Protein AF-A0A832VFM5-F1 (afdb_monomer_lite)

Radius of gyration: 19.17 Å; chains: 1; bounding box: 42×58×55 Å

Sequence (152 aa):
MRIGLMLTSLVLISSMFAGCLGDDEASSYNENGFITEGWIDHPENNGTKDHYGIPVLYTFTAADGEKVYVESAVVSINYSEPDESNEPRIESDTMIFTINCDDGSEYVSRMGSPLPSGSGECEYTVTNDERWFLEDDYEVHSVSWSLTYSIE

pLDDT: mean 72.86, std 20.15, range [34.16, 95.31]

Foldseek 3Di:
DDDDDDPDPDDPPPPDDDDDDDDPDWDKDKDKDKDFDDQQDAPVPVPDSFFGHFDQGDKDKDFFPKWKFWPDKWKKWWKAFPPPPRDIDIDIFWKWKWKAFPVRDTDIDTNDPRDDDDGGMIMIGITTPGDRDGPNTMDTGMMIIMTIMTMD

Structure (mmCIF, N/CA/C/O backbone):
data_AF-A0A832VFM5-F1
#
_entry.id   AF-A0A832VFM5-F1
#
loop_
_atom_site.group_PDB
_atom_site.id
_atom_site.type_symbol
_atom_site.label_atom_id
_atom_site.label_alt_id
_atom_site.label_comp_id
_atom_site.label_asym_id
_atom_site.label_entity_id
_atom_site.label_seq_id
_atom_site.pdbx_PDB_ins_code
_atom_site.Cartn_x
_atom_site.Cartn_y
_atom_site.Cartn_z
_atom_site.occupancy
_atom_site.B_iso_or_equiv
_atom_site.auth_seq_id
_atom_site.auth_comp_id
_atom_site.auth_asym_id
_atom_site.auth_atom_id
_atom_site.pdbx_PDB_model_num
ATOM 1 N N . MET A 1 1 ? 0.649 -46.185 -13.039 1.00 40.03 1 MET A N 1
ATOM 2 C CA . MET A 1 1 ? 0.813 -45.800 -11.624 1.00 40.03 1 MET A CA 1
ATOM 3 C C . MET A 1 1 ? 2.007 -44.858 -11.541 1.00 40.03 1 MET A C 1
ATOM 5 O O . MET A 1 1 ? 3.141 -45.308 -11.596 1.00 40.03 1 MET A O 1
ATOM 9 N N . ARG A 1 2 ? 1.755 -43.548 -11.578 1.00 36.88 2 ARG A N 1
ATOM 10 C CA . ARG A 1 2 ? 2.765 -42.498 -11.400 1.00 36.88 2 ARG A CA 1
ATOM 11 C C . ARG A 1 2 ? 2.215 -41.575 -10.322 1.00 36.88 2 ARG A C 1
ATOM 13 O O . ARG A 1 2 ? 1.168 -40.972 -10.519 1.00 36.88 2 ARG A O 1
ATOM 20 N N . ILE A 1 3 ? 2.862 -41.598 -9.165 1.00 42.12 3 ILE A N 1
ATOM 21 C CA . ILE A 1 3 ? 2.531 -40.791 -7.993 1.00 42.12 3 ILE A CA 1
ATOM 22 C C . ILE A 1 3 ? 3.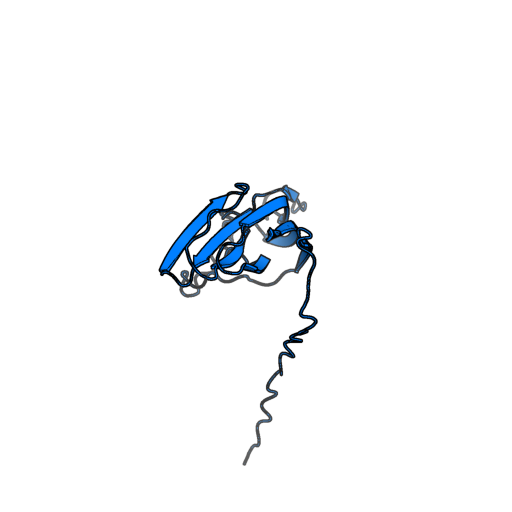217 -39.444 -8.218 1.00 42.12 3 ILE A C 1
ATOM 24 O O . ILE A 1 3 ? 4.442 -39.367 -8.179 1.00 42.12 3 ILE A O 1
ATOM 28 N N . GLY A 1 4 ? 2.435 -38.419 -8.550 1.00 36.91 4 GLY A N 1
ATOM 29 C CA . GLY A 1 4 ? 2.899 -37.036 -8.560 1.00 36.91 4 GLY A CA 1
ATOM 30 C C . GLY A 1 4 ? 2.784 -36.480 -7.148 1.00 36.91 4 GLY A C 1
ATOM 31 O O . GLY A 1 4 ? 1.675 -36.321 -6.646 1.00 36.91 4 GLY A O 1
ATOM 32 N N . LEU A 1 5 ? 3.924 -36.233 -6.503 1.00 38.81 5 LEU A N 1
ATOM 33 C CA . LEU A 1 5 ? 3.998 -35.433 -5.283 1.00 38.81 5 LEU A CA 1
ATOM 34 C C . LEU A 1 5 ? 3.593 -33.995 -5.645 1.00 38.81 5 LEU A C 1
ATOM 36 O O . LEU A 1 5 ? 4.336 -33.308 -6.341 1.00 38.81 5 LEU A O 1
ATOM 40 N N . MET A 1 6 ? 2.425 -33.547 -5.192 1.00 44.75 6 MET A N 1
ATOM 41 C CA . MET A 1 6 ? 2.118 -32.121 -5.115 1.00 44.75 6 MET A CA 1
ATOM 42 C C . MET A 1 6 ? 2.765 -31.586 -3.835 1.00 44.75 6 MET A C 1
ATOM 44 O O . MET A 1 6 ? 2.343 -31.944 -2.737 1.00 44.75 6 MET A O 1
ATOM 48 N N . LEU A 1 7 ? 3.811 -30.766 -3.972 1.00 39.34 7 LEU A N 1
ATOM 49 C CA . LEU A 1 7 ? 4.259 -29.900 -2.884 1.00 39.34 7 LEU A CA 1
ATOM 50 C C . LEU A 1 7 ? 3.215 -28.790 -2.726 1.00 39.34 7 LEU A C 1
ATOM 52 O O . LEU A 1 7 ? 3.185 -27.840 -3.501 1.00 39.34 7 LEU A O 1
ATOM 56 N N . THR A 1 8 ? 2.346 -28.917 -1.732 1.00 47.09 8 THR A N 1
ATOM 57 C CA . THR A 1 8 ? 1.559 -27.791 -1.228 1.00 47.09 8 THR A CA 1
ATOM 58 C C . THR A 1 8 ? 2.480 -26.923 -0.376 1.00 47.09 8 THR A C 1
ATOM 60 O O . THR A 1 8 ? 2.852 -27.326 0.728 1.00 47.09 8 THR A O 1
ATOM 63 N N . SER A 1 9 ? 2.879 -25.758 -0.892 1.00 39.41 9 SER A N 1
ATOM 64 C CA . SER A 1 9 ? 3.533 -24.718 -0.094 1.00 39.41 9 SER A CA 1
ATOM 65 C C . SER A 1 9 ? 2.564 -24.244 0.986 1.00 39.41 9 SER A C 1
ATOM 67 O O . SER A 1 9 ? 1.548 -23.617 0.700 1.00 39.41 9 SER A O 1
ATOM 69 N N . LEU A 1 10 ? 2.868 -24.599 2.231 1.00 35.03 10 LEU A N 1
ATOM 70 C CA . LEU A 1 10 ? 2.172 -24.131 3.419 1.00 35.03 10 LEU A CA 1
ATOM 71 C C . LEU A 1 10 ? 2.671 -22.707 3.711 1.00 35.03 10 LEU A C 1
ATOM 73 O O . LEU A 1 10 ? 3.785 -22.533 4.202 1.00 35.03 10 LEU A O 1
ATOM 77 N N . VAL A 1 11 ? 1.879 -21.688 3.376 1.00 40.78 11 VAL A N 1
ATOM 78 C CA . VAL A 1 11 ? 2.129 -20.318 3.843 1.00 40.78 11 VAL A CA 1
ATOM 79 C C . VAL A 1 11 ? 1.770 -20.286 5.328 1.00 40.78 11 VAL A C 1
ATOM 81 O O . VAL A 1 11 ? 0.602 -20.368 5.703 1.00 40.78 11 VAL A O 1
ATOM 84 N N . LEU A 1 12 ? 2.790 -20.252 6.184 1.00 34.16 12 LEU A N 1
ATOM 85 C CA . LEU A 1 12 ? 2.640 -20.037 7.621 1.00 34.16 12 LEU A CA 1
ATOM 86 C C . LEU A 1 12 ? 2.280 -18.566 7.849 1.00 34.16 12 LEU A C 1
ATOM 88 O O . LEU A 1 12 ? 3.159 -17.715 7.943 1.00 34.16 12 LEU A O 1
ATOM 92 N N . ILE A 1 13 ? 0.984 -18.273 7.937 1.00 44.25 13 ILE A N 1
ATOM 93 C CA . ILE A 1 13 ? 0.501 -16.998 8.469 1.00 44.25 13 ILE A CA 1
ATOM 94 C C . ILE A 1 13 ? 0.719 -17.059 9.983 1.00 44.25 13 ILE A C 1
ATOM 96 O O . ILE A 1 13 ? -0.002 -17.742 10.710 1.00 44.25 13 ILE A O 1
ATOM 100 N N . SER A 1 14 ? 1.781 -16.407 10.452 1.00 34.97 14 SER A N 1
ATOM 101 C CA . SER A 1 14 ? 2.047 -16.223 11.877 1.00 34.97 14 SER A CA 1
ATOM 102 C C . SER A 1 14 ? 1.110 -15.147 12.421 1.00 34.97 14 SER A C 1
ATOM 104 O O . SER A 1 14 ? 1.494 -13.989 12.545 1.00 34.97 14 SER A O 1
ATOM 106 N N . SER A 1 15 ? -0.122 -15.518 12.760 1.00 42.09 15 SER A N 1
ATOM 107 C CA . SER A 1 15 ? -1.013 -14.671 13.554 1.00 42.09 15 SER A CA 1
ATOM 108 C C . SER A 1 15 ? -0.514 -14.635 15.002 1.00 42.09 15 SER A C 1
ATOM 110 O O . SER A 1 15 ? -0.758 -15.565 15.777 1.00 42.09 15 SER A O 1
ATOM 112 N N . MET A 1 16 ? 0.214 -13.578 15.366 1.00 44.06 16 MET A N 1
ATOM 113 C CA . MET A 1 16 ? 0.498 -13.261 16.763 1.00 44.06 16 MET A CA 1
ATOM 114 C C . MET A 1 16 ? -0.723 -12.559 17.362 1.00 44.06 16 MET A C 1
ATOM 116 O O . MET A 1 16 ? -0.900 -11.359 17.208 1.00 44.06 16 MET A O 1
ATOM 120 N N . PHE A 1 17 ? -1.566 -13.320 18.060 1.00 47.06 17 PHE A N 1
ATOM 121 C CA . PHE A 1 17 ? -2.470 -12.756 19.059 1.00 47.06 17 PHE A CA 1
ATOM 122 C C . PHE A 1 17 ? -1.661 -12.476 20.327 1.00 47.06 17 PHE A C 1
ATOM 124 O O . PHE A 1 17 ? -1.178 -13.411 20.971 1.00 47.06 17 PHE A O 1
ATOM 131 N N . ALA A 1 18 ? -1.540 -11.207 20.708 1.00 43.53 18 ALA A N 1
ATOM 132 C CA . ALA A 1 18 ? -1.045 -10.819 22.020 1.00 43.53 18 ALA A CA 1
ATOM 133 C C . ALA A 1 18 ? -1.833 -9.621 22.569 1.00 43.53 18 ALA A C 1
ATOM 135 O O . ALA A 1 18 ? -1.700 -8.512 22.076 1.00 43.53 18 ALA A O 1
ATOM 136 N N . GLY A 1 19 ? -2.582 -9.878 23.647 1.00 35.34 19 GLY A N 1
ATOM 137 C CA . GLY A 1 19 ? -2.742 -8.931 24.755 1.00 35.34 19 GLY A CA 1
ATOM 138 C C . GLY A 1 19 ? -3.985 -8.042 24.762 1.00 35.34 19 GLY A C 1
ATOM 139 O O . GLY A 1 19 ? -4.011 -6.993 24.140 1.00 35.34 19 GLY A O 1
ATOM 140 N N . CYS A 1 20 ? -4.970 -8.404 25.590 1.00 46.56 20 CYS A N 1
ATOM 141 C CA . CYS A 1 20 ? -5.912 -7.443 26.167 1.00 46.56 20 CYS A CA 1
ATOM 142 C C . CYS A 1 20 ? -5.244 -6.591 27.265 1.00 46.56 20 CYS A C 1
ATOM 144 O O . CYS A 1 20 ? -4.437 -7.120 28.032 1.00 46.56 20 CYS A O 1
ATOM 146 N N . LEU A 1 21 ? -5.799 -5.379 27.432 1.00 46.25 21 LEU A N 1
ATOM 147 C CA . LEU A 1 21 ? -5.808 -4.462 28.590 1.00 46.25 21 LEU A CA 1
ATOM 148 C C . LEU A 1 21 ? -4.866 -3.248 28.521 1.00 46.25 21 LEU A C 1
ATOM 150 O O . LEU A 1 21 ? -3.754 -3.294 29.029 1.00 46.25 21 LEU A O 1
ATOM 154 N N . GLY A 1 22 ? -5.444 -2.135 28.057 1.00 43.31 22 GLY A N 1
ATOM 155 C CA . GLY A 1 22 ? -5.415 -0.855 28.767 1.00 43.31 22 GLY A CA 1
ATOM 156 C C . GLY A 1 22 ? -4.133 -0.044 28.677 1.00 43.31 22 GLY A C 1
ATOM 157 O O . GLY A 1 22 ? -3.387 -0.002 29.645 1.00 43.31 22 GLY A O 1
ATOM 158 N N . ASP A 1 23 ? -3.985 0.673 27.572 1.00 41.19 23 ASP A N 1
ATOM 159 C CA . ASP A 1 23 ? -3.547 2.067 27.550 1.00 41.19 23 ASP A CA 1
ATOM 160 C C . ASP A 1 23 ? -4.096 2.665 26.244 1.00 41.19 23 ASP A C 1
ATOM 162 O O . ASP A 1 23 ? -3.890 2.086 25.179 1.00 41.19 23 ASP A O 1
ATOM 166 N N . ASP A 1 24 ? -4.822 3.786 26.321 1.00 51.69 24 ASP A N 1
ATOM 167 C CA . ASP A 1 24 ? -5.198 4.610 25.156 1.00 51.69 24 ASP A CA 1
ATOM 168 C C . ASP A 1 24 ? -3.936 5.330 24.626 1.00 51.69 24 ASP A C 1
ATOM 170 O O . ASP A 1 24 ? -3.874 6.557 24.541 1.00 51.69 24 ASP A O 1
ATOM 174 N N . GLU A 1 25 ? -2.862 4.581 24.376 1.00 57.41 25 GLU A N 1
ATOM 175 C CA . GLU A 1 25 ? -1.679 5.086 23.694 1.00 57.41 25 GLU A CA 1
ATOM 176 C C . GLU A 1 25 ? -1.901 4.844 22.202 1.00 57.41 25 GLU A C 1
ATOM 178 O O . GLU A 1 25 ? -2.062 3.700 21.767 1.00 57.41 25 GLU A O 1
ATOM 183 N N . ALA A 1 26 ? -1.915 5.931 21.427 1.00 63.62 26 ALA A N 1
ATOM 184 C CA . ALA A 1 26 ? -1.893 5.878 19.972 1.00 63.62 26 ALA A CA 1
ATOM 185 C C . ALA A 1 26 ? -0.831 4.863 19.530 1.00 63.62 26 ALA A C 1
ATOM 187 O O . ALA A 1 26 ? 0.366 5.042 19.785 1.00 63.62 26 ALA A O 1
ATOM 188 N N . SER A 1 27 ? -1.264 3.772 18.906 1.00 82.69 27 SER A N 1
ATOM 189 C CA . SER A 1 27 ? -0.333 2.739 18.472 1.00 82.69 27 SER A CA 1
ATOM 190 C C . SER A 1 27 ? 0.306 3.215 17.176 1.00 82.69 27 SER A C 1
ATOM 192 O O . SER A 1 27 ? -0.372 3.346 16.162 1.00 82.69 27 SER A O 1
ATOM 194 N N . SER A 1 28 ? 1.597 3.548 17.229 1.00 90.06 28 SER A N 1
ATOM 195 C CA . SER A 1 28 ? 2.384 3.943 16.058 1.00 90.06 28 SER A CA 1
ATOM 196 C C . SER A 1 28 ? 3.028 2.712 15.425 1.00 90.06 28 SER A C 1
ATOM 198 O O . SER A 1 28 ? 3.669 1.904 16.103 1.00 90.06 28 SER A O 1
ATOM 200 N N . TYR A 1 29 ? 2.867 2.588 14.113 1.00 92.31 29 TYR A N 1
ATOM 201 C CA . TYR A 1 29 ? 3.331 1.477 13.297 1.00 92.31 29 TYR A CA 1
ATOM 202 C C . TYR A 1 29 ? 4.309 1.985 12.239 1.00 92.31 29 TYR A C 1
ATOM 204 O O . TYR A 1 29 ? 4.140 3.068 11.673 1.00 92.31 29 TYR A O 1
ATOM 212 N N . ASN A 1 30 ? 5.343 1.191 11.958 1.00 93.88 30 ASN A N 1
ATOM 213 C CA . ASN A 1 30 ? 6.327 1.479 10.922 1.00 93.88 30 ASN A CA 1
ATOM 214 C C . ASN A 1 30 ? 6.524 0.240 10.059 1.00 93.88 30 ASN A C 1
ATOM 216 O O . ASN A 1 30 ? 7.108 -0.748 10.500 1.00 93.88 30 ASN A O 1
ATOM 220 N N . GLU A 1 31 ? 6.054 0.342 8.827 1.00 94.06 31 GLU A N 1
ATOM 221 C CA . GLU A 1 31 ? 6.047 -0.736 7.860 1.00 94.06 31 GLU A CA 1
ATOM 222 C C . GLU A 1 31 ? 6.917 -0.359 6.672 1.00 94.06 31 GLU A C 1
ATOM 224 O O . GLU A 1 31 ? 6.969 0.795 6.241 1.00 94.06 31 GLU A O 1
ATOM 229 N N . ASN A 1 32 ? 7.636 -1.336 6.140 1.00 93.25 32 ASN A N 1
ATOM 230 C CA . ASN A 1 32 ? 8.456 -1.147 4.958 1.00 93.25 32 ASN A CA 1
ATOM 231 C C . ASN A 1 32 ? 8.544 -2.435 4.152 1.00 93.25 32 ASN A C 1
ATOM 233 O O . ASN A 1 32 ? 8.347 -3.538 4.663 1.00 93.25 32 ASN A O 1
ATOM 237 N N . GLY A 1 33 ? 8.871 -2.283 2.876 1.00 87.44 33 GLY A N 1
ATOM 238 C CA . GLY A 1 33 ? 9.011 -3.417 1.987 1.00 87.44 33 GLY A CA 1
ATOM 239 C C . GLY A 1 33 ? 9.843 -3.106 0.760 1.00 87.44 33 GLY A C 1
ATOM 240 O O . GLY A 1 33 ? 10.147 -1.957 0.426 1.00 87.44 33 GLY A O 1
ATOM 241 N N . PHE A 1 34 ? 10.235 -4.187 0.099 1.00 86.12 34 PHE A N 1
ATOM 242 C CA . PHE A 1 34 ? 11.015 -4.157 -1.121 1.00 86.12 34 PHE A CA 1
ATOM 243 C C . PHE A 1 34 ? 10.527 -5.262 -2.048 1.00 86.12 34 PHE A C 1
ATOM 245 O O . PHE A 1 34 ? 10.472 -6.427 -1.654 1.00 86.12 34 PHE A O 1
ATOM 252 N N . ILE A 1 35 ? 10.169 -4.890 -3.270 1.00 80.88 35 ILE A N 1
ATOM 253 C CA . ILE A 1 35 ? 9.705 -5.799 -4.314 1.00 80.88 35 ILE A CA 1
ATOM 254 C C . ILE A 1 35 ? 10.770 -5.783 -5.408 1.00 80.88 35 ILE A C 1
ATOM 256 O O . ILE A 1 35 ? 11.027 -4.736 -5.998 1.00 80.88 35 ILE A O 1
ATOM 260 N N . THR A 1 36 ? 11.420 -6.924 -5.640 1.00 72.56 36 THR A N 1
ATOM 261 C CA . THR A 1 36 ? 12.399 -7.125 -6.723 1.00 72.56 36 THR A CA 1
ATOM 262 C C . THR A 1 36 ? 11.763 -7.802 -7.924 1.00 72.56 36 THR A C 1
ATOM 264 O O . THR A 1 36 ? 10.896 -8.650 -7.730 1.00 72.56 36 THR A O 1
ATOM 267 N N . GLU A 1 37 ? 12.273 -7.477 -9.113 1.00 57.81 37 GLU A N 1
ATOM 268 C CA . GLU A 1 37 ? 12.029 -8.094 -10.427 1.00 57.81 37 GLU A CA 1
ATOM 269 C C . GLU A 1 37 ? 11.168 -9.370 -10.423 1.00 57.81 37 GLU A C 1
ATOM 271 O O . GLU A 1 37 ? 11.577 -10.460 -10.015 1.00 57.81 37 GLU A O 1
ATOM 276 N N . GLY A 1 38 ? 9.953 -9.203 -10.935 1.00 48.47 38 GLY A N 1
ATOM 277 C CA . GLY A 1 38 ? 8.948 -10.230 -11.147 1.00 48.47 38 GLY A CA 1
ATOM 278 C C . GLY A 1 38 ? 7.696 -9.542 -11.674 1.00 48.47 38 GLY A C 1
ATOM 279 O O . GLY A 1 38 ? 7.193 -8.624 -11.038 1.00 48.47 38 GLY A O 1
ATOM 280 N N . TRP A 1 39 ? 7.244 -9.939 -12.862 1.00 48.06 39 TRP A N 1
ATOM 281 C CA . TRP A 1 39 ? 6.055 -9.415 -13.536 1.00 48.06 39 TRP A CA 1
ATOM 282 C C . TRP A 1 39 ? 4.872 -9.282 -12.567 1.00 48.06 39 TRP A C 1
ATOM 284 O O . TRP A 1 39 ? 4.405 -10.288 -12.031 1.00 48.06 39 TRP A O 1
ATOM 294 N N . ILE A 1 40 ? 4.390 -8.059 -12.347 1.00 50.09 40 ILE A N 1
ATOM 295 C CA . ILE A 1 40 ? 3.169 -7.811 -11.573 1.00 50.09 40 ILE A CA 1
ATOM 296 C C . ILE A 1 40 ? 2.040 -7.654 -12.589 1.00 50.09 40 ILE A C 1
ATOM 298 O O . ILE A 1 40 ? 1.804 -6.571 -13.118 1.00 50.09 40 ILE A O 1
ATOM 302 N N . ASP A 1 41 ? 1.421 -8.783 -12.931 1.00 41.41 41 ASP A N 1
ATOM 303 C CA . ASP A 1 41 ? 0.324 -8.868 -13.898 1.00 41.41 41 ASP A CA 1
ATOM 304 C C . ASP A 1 41 ? -0.939 -8.214 -13.305 1.00 41.41 41 ASP A C 1
ATOM 306 O O . ASP A 1 41 ? -1.370 -8.572 -12.203 1.00 41.41 41 ASP A O 1
ATOM 310 N N . HIS A 1 42 ? -1.522 -7.235 -14.002 1.00 42.16 42 HIS A N 1
ATOM 311 C CA . HIS A 1 42 ? -2.767 -6.598 -13.568 1.00 42.16 42 HIS A CA 1
ATOM 312 C C . HIS A 1 42 ? -3.939 -7.567 -13.826 1.00 42.16 42 HIS A C 1
ATOM 314 O O . HIS A 1 42 ? -4.142 -7.996 -14.967 1.00 42.16 42 HIS A O 1
ATOM 320 N N . PRO A 1 43 ? -4.773 -7.897 -12.824 1.00 42.94 43 PRO A N 1
ATOM 321 C CA . PRO A 1 43 ? -5.832 -8.900 -12.977 1.00 42.94 43 PRO A CA 1
ATOM 322 C C . PRO A 1 43 ? -6.882 -8.531 -14.040 1.00 42.94 43 PRO A C 1
ATOM 324 O O . PRO A 1 43 ? -7.487 -9.415 -14.647 1.00 42.94 43 PRO A O 1
ATOM 327 N N . GLU A 1 44 ? -7.079 -7.239 -14.313 1.00 45.12 44 GLU A N 1
ATOM 328 C CA . GLU A 1 44 ? -8.043 -6.758 -15.316 1.00 45.12 44 GLU A CA 1
ATOM 329 C C . GLU A 1 44 ? -7.527 -6.799 -16.765 1.00 45.12 44 GLU A C 1
ATOM 331 O O . GLU A 1 44 ? -8.314 -6.661 -17.701 1.00 45.12 44 GLU A O 1
ATOM 336 N N . ASN A 1 45 ? -6.232 -7.059 -16.978 1.00 49.97 45 ASN A N 1
ATOM 337 C CA . ASN A 1 45 ? -5.638 -7.052 -18.316 1.00 49.97 45 ASN A CA 1
ATOM 338 C C . ASN A 1 45 ? -5.769 -8.385 -19.060 1.00 49.97 45 ASN A C 1
ATOM 340 O O . ASN A 1 45 ? -5.279 -8.509 -20.175 1.00 49.97 45 ASN A O 1
ATOM 344 N N . ASN A 1 46 ? -6.432 -9.402 -18.497 1.00 45.72 46 ASN A N 1
ATOM 345 C CA . ASN A 1 46 ? -6.693 -10.671 -19.195 1.00 45.72 46 ASN A CA 1
ATOM 346 C C . ASN A 1 46 ? -5.424 -11.296 -19.845 1.00 45.72 46 ASN A C 1
ATOM 348 O O . ASN A 1 46 ? -5.509 -11.948 -20.889 1.00 45.72 46 ASN A O 1
ATOM 352 N N . GLY A 1 47 ? -4.245 -11.069 -19.249 1.00 43.78 47 GLY A N 1
ATOM 353 C CA . GLY A 1 47 ? -2.950 -11.545 -19.740 1.00 43.78 47 GLY A CA 1
ATOM 354 C C . GLY A 1 47 ? -2.301 -10.734 -20.874 1.00 43.78 47 GLY A C 1
ATOM 355 O O . GLY A 1 47 ? -1.345 -11.234 -21.473 1.00 43.78 47 GLY A O 1
ATOM 356 N N . THR A 1 48 ? -2.778 -9.527 -21.211 1.00 44.28 48 THR A N 1
ATOM 357 C CA . THR A 1 48 ? -1.985 -8.573 -22.011 1.00 44.28 48 THR A CA 1
ATOM 358 C C . THR A 1 48 ? -0.953 -7.900 -21.114 1.00 44.28 48 THR A C 1
ATOM 360 O O . THR A 1 48 ? -1.304 -7.291 -20.106 1.00 44.28 48 THR A O 1
ATOM 363 N N . LYS A 1 49 ? 0.318 -8.042 -21.492 1.00 43.94 49 LYS A N 1
ATOM 364 C CA . LYS A 1 49 ? 1.496 -7.649 -20.711 1.00 43.94 49 LYS A CA 1
ATOM 365 C C . LYS A 1 49 ? 1.754 -6.132 -20.661 1.00 43.94 49 LYS A C 1
ATOM 367 O O . LYS A 1 49 ? 2.611 -5.687 -19.908 1.00 43.94 49 LYS A O 1
ATOM 372 N N . ASP A 1 50 ? 0.939 -5.359 -21.375 1.00 41.41 50 ASP A N 1
ATOM 373 C CA . ASP A 1 50 ? 1.189 -3.950 -21.679 1.00 41.41 50 ASP A CA 1
ATOM 374 C C . ASP A 1 50 ? 1.006 -2.979 -20.492 1.00 41.41 50 ASP A C 1
ATOM 376 O O . ASP A 1 50 ? 1.334 -1.801 -20.636 1.00 41.41 50 ASP A O 1
ATOM 380 N N . HIS A 1 51 ? 0.483 -3.415 -19.332 1.00 47.38 51 HIS A N 1
ATOM 381 C CA . HIS A 1 51 ? 0.342 -2.537 -18.159 1.00 47.38 51 HIS A CA 1
ATOM 382 C C . HIS A 1 51 ? 0.812 -3.199 -16.860 1.00 47.38 51 HIS A C 1
ATOM 384 O O . HIS A 1 51 ? 0.374 -4.299 -16.507 1.00 47.38 51 HIS A O 1
ATOM 390 N N . TYR A 1 52 ? 1.654 -2.480 -16.117 1.00 53.44 52 TYR A N 1
ATOM 391 C CA . TYR A 1 52 ? 2.115 -2.886 -14.793 1.00 53.44 52 TYR A CA 1
ATOM 392 C C . TYR A 1 52 ? 0.987 -2.727 -13.780 1.00 53.44 52 TYR A C 1
ATOM 394 O O . TYR A 1 52 ? 0.444 -1.639 -13.587 1.00 53.44 52 TYR A O 1
ATOM 402 N N . GLY A 1 53 ? 0.637 -3.838 -13.131 1.00 50.28 53 GLY A N 1
ATOM 403 C CA . GLY A 1 53 ? -0.308 -3.842 -12.031 1.00 50.28 53 GLY A CA 1
ATOM 404 C C . GLY A 1 53 ? 0.208 -3.018 -10.865 1.00 50.28 53 GLY A C 1
ATOM 405 O O . GLY A 1 53 ? 1.367 -3.159 -10.483 1.00 50.28 53 GLY A O 1
ATOM 406 N N . ILE A 1 54 ? -0.653 -2.195 -10.275 1.00 58.19 54 ILE A N 1
ATOM 407 C CA . ILE A 1 54 ? -0.358 -1.509 -9.023 1.00 58.19 54 ILE A CA 1
ATOM 408 C C . ILE A 1 54 ? -0.108 -2.579 -7.941 1.00 58.19 54 ILE A C 1
ATOM 410 O O . ILE A 1 54 ? -1.057 -3.272 -7.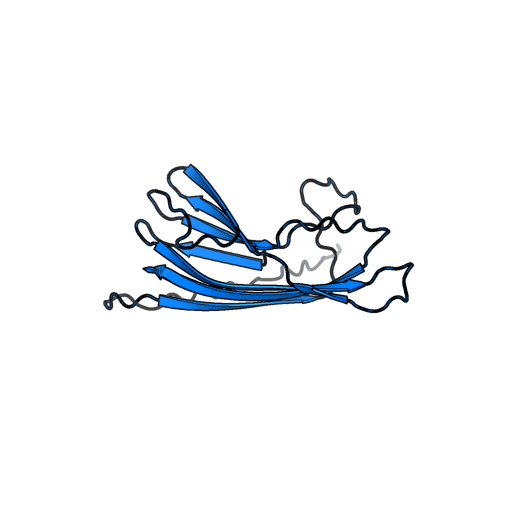558 1.00 58.19 54 ILE A O 1
ATOM 414 N N . PRO A 1 55 ? 1.125 -2.771 -7.427 1.00 69.06 55 PRO A N 1
ATOM 415 C CA . PRO A 1 55 ? 1.329 -3.753 -6.378 1.00 69.06 55 PRO A CA 1
ATOM 416 C C . PRO A 1 55 ? 0.616 -3.304 -5.108 1.00 69.06 55 PRO A C 1
ATOM 418 O O . PRO A 1 55 ? 0.741 -2.152 -4.680 1.00 69.06 55 PRO A O 1
ATOM 421 N N . VAL A 1 56 ? -0.072 -4.244 -4.461 1.00 81.44 56 VAL A N 1
ATOM 422 C CA . VAL A 1 56 ? -0.412 -4.086 -3.048 1.00 81.44 56 VAL A CA 1
ATOM 423 C C . VAL A 1 56 ? 0.902 -4.067 -2.278 1.00 81.44 56 VAL A C 1
ATOM 425 O O . VAL A 1 56 ? 1.658 -5.039 -2.288 1.00 81.44 56 VAL A O 1
ATOM 428 N N . LEU A 1 57 ? 1.190 -2.931 -1.653 1.00 86.88 57 LEU A N 1
ATOM 429 C CA . LEU A 1 57 ? 2.384 -2.732 -0.845 1.00 86.88 57 LEU A CA 1
ATOM 430 C C . LEU A 1 57 ? 2.161 -3.308 0.553 1.00 86.88 57 LEU A C 1
ATOM 432 O O . LEU A 1 57 ? 3.022 -4.010 1.076 1.00 86.88 57 LEU A O 1
ATOM 436 N N . TYR A 1 58 ? 0.994 -3.028 1.138 1.00 91.00 58 TYR A N 1
ATOM 437 C CA . TYR A 1 58 ? 0.659 -3.394 2.509 1.00 91.00 58 TYR A CA 1
ATOM 438 C C . TYR A 1 58 ? -0.857 -3.391 2.731 1.00 91.00 58 TYR A C 1
ATOM 440 O O . TYR A 1 58 ? -1.565 -2.610 2.097 1.00 91.00 58 TYR A O 1
ATOM 448 N N . THR A 1 59 ? -1.343 -4.217 3.658 1.00 92.69 59 THR A N 1
ATOM 449 C CA . THR A 1 59 ? -2.747 -4.227 4.092 1.00 92.69 59 THR A CA 1
ATOM 450 C C . THR A 1 59 ? -2.808 -4.301 5.612 1.00 92.69 59 THR A C 1
ATOM 452 O O . THR A 1 59 ? -2.067 -5.073 6.219 1.00 92.69 59 THR A O 1
ATOM 455 N N . PHE A 1 60 ? -3.696 -3.521 6.223 1.00 93.94 60 PHE A N 1
ATOM 456 C CA . PHE A 1 60 ? -3.973 -3.561 7.661 1.00 93.94 60 PHE A CA 1
ATOM 457 C C . PHE A 1 60 ? -5.436 -3.210 7.943 1.00 93.94 60 PHE A C 1
ATOM 459 O O . PHE A 1 60 ? -6.137 -2.704 7.070 1.00 93.94 60 PHE A O 1
ATOM 466 N N . THR A 1 61 ? -5.896 -3.468 9.163 1.00 93.94 61 THR A N 1
ATOM 467 C CA . THR A 1 61 ? -7.274 -3.209 9.603 1.00 93.94 61 THR A CA 1
ATOM 468 C C . THR A 1 61 ? -7.287 -2.214 10.757 1.00 93.94 61 THR A C 1
ATOM 470 O O . THR A 1 61 ? -6.404 -2.271 11.614 1.00 93.94 61 THR A O 1
ATOM 473 N N . ALA A 1 62 ? -8.296 -1.346 10.799 1.00 92.81 62 ALA A N 1
ATOM 474 C CA . ALA A 1 62 ? -8.632 -0.544 11.976 1.00 92.81 62 ALA A CA 1
ATOM 475 C C . ALA A 1 62 ? -10.045 -0.908 12.446 1.00 92.81 62 ALA A C 1
ATOM 477 O O . ALA A 1 62 ? -10.940 -1.126 11.623 1.00 92.81 62 ALA A O 1
ATOM 478 N N . ALA A 1 63 ? -10.233 -1.007 13.759 1.00 92.38 63 ALA A N 1
ATOM 479 C CA . ALA A 1 63 ? -11.504 -1.365 14.369 1.00 92.38 63 ALA A CA 1
ATOM 480 C C . ALA A 1 63 ? -12.538 -0.230 14.254 1.00 92.38 63 ALA A C 1
ATOM 482 O O . ALA A 1 63 ? -12.215 0.922 13.963 1.00 92.38 63 ALA A O 1
ATOM 483 N N . ASP A 1 64 ? -13.806 -0.555 14.517 1.00 91.56 64 ASP A N 1
ATOM 484 C CA . ASP A 1 64 ? -14.893 0.430 14.510 1.00 91.56 64 ASP A CA 1
ATOM 485 C C . ASP A 1 64 ? -14.609 1.605 15.459 1.00 91.56 64 ASP A C 1
ATOM 487 O O . ASP A 1 64 ? -14.385 1.424 16.658 1.00 91.56 64 ASP A O 1
ATOM 491 N N . GLY A 1 65 ? -14.668 2.820 14.914 1.00 86.12 65 GLY A N 1
ATOM 492 C CA . GLY A 1 65 ? -14.439 4.067 15.639 1.00 86.12 65 GLY A CA 1
ATOM 493 C C . GLY A 1 65 ? -12.979 4.519 15.710 1.00 86.12 65 GLY A C 1
ATOM 494 O O . GLY A 1 65 ? -12.757 5.686 16.049 1.00 86.12 65 GLY A O 1
ATOM 495 N N . GLU A 1 66 ? -12.021 3.663 15.348 1.00 91.50 66 GLU A N 1
ATOM 496 C CA . GLU A 1 66 ? -10.607 4.031 15.268 1.00 91.50 66 GLU A CA 1
ATOM 497 C C . GLU A 1 66 ? -10.334 4.933 14.055 1.00 91.50 66 GLU A C 1
ATOM 499 O O . GLU A 1 66 ? -10.977 4.862 13.001 1.00 91.50 66 GLU A O 1
ATOM 504 N N . LYS A 1 67 ? -9.354 5.820 14.206 1.00 90.75 67 LYS A N 1
ATOM 505 C CA . LYS A 1 67 ? -8.889 6.738 13.174 1.00 90.75 67 LYS A CA 1
ATOM 506 C C . LYS A 1 67 ? -7.451 6.440 12.832 1.00 90.75 67 LYS A C 1
ATOM 508 O O . LYS A 1 67 ? -6.585 6.388 13.696 1.00 90.75 67 LYS A O 1
ATOM 513 N N . VAL A 1 68 ? -7.196 6.349 11.534 1.00 93.00 68 VAL A N 1
ATOM 514 C CA . VAL A 1 68 ? -5.853 6.138 11.011 1.00 93.00 68 VAL A CA 1
ATOM 515 C C . VAL A 1 68 ? -5.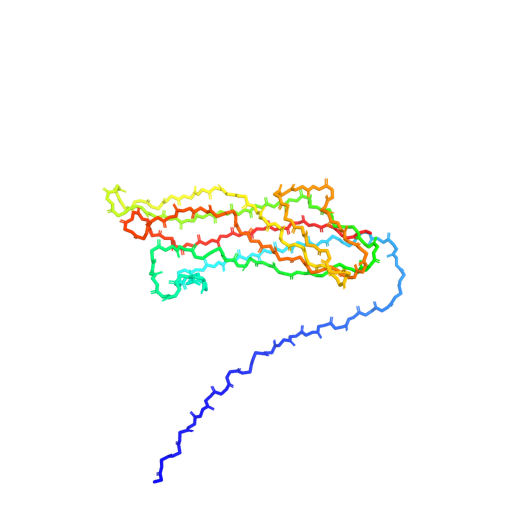246 7.471 10.593 1.00 93.00 68 VAL A C 1
ATOM 517 O O . VAL A 1 68 ? -5.785 8.167 9.726 1.00 93.00 68 VAL A O 1
ATOM 520 N N . TYR A 1 69 ? -4.095 7.809 11.166 1.00 93.62 69 TYR A N 1
ATOM 521 C CA . TYR A 1 69 ? -3.315 8.986 10.797 1.00 93.62 69 TYR A CA 1
ATOM 522 C C . TYR A 1 69 ? -2.045 8.561 10.078 1.00 93.62 69 TYR A C 1
ATOM 524 O O . TYR A 1 69 ? -1.220 7.832 10.618 1.00 93.62 69 TYR A O 1
ATOM 532 N N . VAL A 1 70 ? -1.863 9.045 8.851 1.00 93.00 70 VAL A N 1
ATOM 533 C CA . VAL A 1 70 ? -0.624 8.822 8.098 1.00 93.00 70 VAL A CA 1
ATOM 534 C C . VAL A 1 70 ? 0.383 9.898 8.495 1.00 93.00 70 VAL A C 1
ATOM 536 O O . VAL A 1 70 ? 0.127 11.088 8.299 1.00 93.00 70 VAL A O 1
ATOM 539 N N . GLU A 1 71 ? 1.517 9.480 9.053 1.00 92.75 71 GLU A N 1
ATOM 540 C CA . GLU A 1 71 ? 2.607 10.362 9.484 1.00 92.75 71 GLU A CA 1
ATOM 541 C C . GLU A 1 71 ? 3.662 10.526 8.383 1.00 92.75 71 GLU A C 1
ATOM 543 O O . GLU A 1 71 ? 4.170 11.622 8.145 1.00 92.75 71 GLU A O 1
ATOM 548 N N . SER A 1 72 ? 3.986 9.432 7.690 1.00 91.19 72 SER A N 1
ATOM 549 C CA . SER A 1 72 ? 4.931 9.410 6.574 1.00 91.19 72 SER A CA 1
ATOM 550 C C . SER A 1 72 ? 4.577 8.284 5.613 1.00 91.19 72 SER A C 1
ATOM 552 O O . SER A 1 72 ? 4.317 7.165 6.039 1.00 91.19 72 SER A O 1
ATOM 554 N N . ALA A 1 73 ? 4.603 8.555 4.315 1.00 90.75 73 ALA A N 1
ATOM 555 C CA . ALA A 1 73 ? 4.409 7.555 3.274 1.00 90.75 73 ALA A CA 1
ATOM 556 C C . ALA A 1 73 ? 5.343 7.887 2.113 1.00 90.75 73 ALA A C 1
ATOM 558 O O . ALA A 1 73 ? 5.273 8.975 1.541 1.00 90.75 73 ALA A O 1
ATOM 559 N N . VAL A 1 74 ? 6.252 6.968 1.805 1.00 89.88 74 VAL A N 1
ATOM 560 C CA . VAL A 1 74 ? 7.254 7.135 0.751 1.00 89.88 74 VAL A CA 1
ATOM 561 C C . VAL A 1 74 ? 7.318 5.856 -0.054 1.00 89.88 74 VAL A C 1
ATOM 563 O O . VAL A 1 74 ? 7.468 4.771 0.503 1.00 89.88 74 VAL A O 1
ATOM 566 N N . VAL A 1 75 ? 7.247 5.993 -1.369 1.00 88.50 75 VAL A N 1
ATOM 567 C CA . VAL A 1 75 ? 7.501 4.916 -2.319 1.00 88.50 75 VAL A CA 1
ATOM 568 C C . VAL A 1 75 ? 8.533 5.400 -3.328 1.00 88.50 75 VAL A C 1
ATOM 570 O O . VAL A 1 75 ? 8.533 6.568 -3.725 1.00 88.50 75 VAL A O 1
ATOM 573 N N . SER A 1 76 ? 9.464 4.525 -3.686 1.00 88.31 76 SER A N 1
ATOM 574 C CA . SER A 1 76 ? 10.496 4.786 -4.680 1.00 88.31 76 SER A CA 1
ATOM 575 C C . SER A 1 76 ? 10.554 3.650 -5.685 1.00 88.31 76 SER A C 1
ATOM 577 O O . SER A 1 76 ? 10.555 2.474 -5.321 1.00 88.31 76 SER A O 1
ATOM 579 N N . ILE A 1 77 ? 10.616 4.019 -6.957 1.00 85.00 77 ILE A N 1
ATOM 580 C CA . ILE A 1 77 ? 10.603 3.099 -8.087 1.00 85.00 77 ILE A CA 1
ATOM 581 C C . ILE A 1 77 ? 11.957 3.201 -8.776 1.00 85.00 77 ILE A C 1
ATOM 583 O O . ILE A 1 77 ? 12.403 4.298 -9.111 1.00 85.00 77 ILE A O 1
ATOM 587 N N . ASN A 1 78 ? 12.607 2.057 -8.959 1.00 84.62 78 ASN A N 1
ATOM 588 C CA . ASN A 1 78 ? 13.818 1.917 -9.753 1.00 84.62 78 ASN A CA 1
ATOM 589 C C . ASN A 1 78 ? 13.448 1.305 -11.102 1.00 84.62 78 ASN A C 1
ATOM 591 O O . ASN A 1 78 ? 12.952 0.176 -11.134 1.00 84.62 78 ASN A O 1
ATOM 595 N N . TYR A 1 79 ? 13.692 2.031 -12.186 1.00 82.06 79 TYR A N 1
ATOM 596 C CA . TYR A 1 79 ? 13.339 1.616 -13.539 1.00 82.06 79 TYR A CA 1
ATOM 597 C C . TYR A 1 79 ? 14.391 2.079 -14.556 1.00 82.06 79 TYR A C 1
ATOM 599 O O . TYR A 1 79 ? 15.152 3.000 -14.274 1.00 82.06 79 TYR A O 1
ATOM 607 N N . SER A 1 80 ? 14.447 1.474 -15.736 1.00 79.44 80 SER A N 1
ATOM 608 C CA . SER A 1 80 ? 15.276 1.935 -16.858 1.00 79.44 80 SER A CA 1
ATOM 609 C C . SER A 1 80 ? 14.455 2.054 -18.140 1.00 79.44 80 SER A C 1
ATOM 611 O O . SER A 1 80 ? 13.384 1.466 -18.244 1.00 79.44 80 SER A O 1
ATOM 613 N N . GLU A 1 81 ? 14.930 2.857 -19.092 1.00 77.69 81 GLU A N 1
ATOM 614 C CA . GLU A 1 81 ? 14.340 3.000 -20.430 1.00 77.69 81 GLU A CA 1
ATOM 615 C C . GLU A 1 81 ? 15.232 2.268 -21.451 1.00 77.69 81 GLU A C 1
ATOM 617 O O . GLU A 1 81 ? 16.452 2.473 -21.428 1.00 77.69 81 GLU A O 1
ATOM 622 N N . PRO A 1 82 ? 14.670 1.453 -22.365 1.00 68.06 82 PRO A N 1
ATOM 623 C CA . PRO A 1 82 ? 15.449 0.617 -23.276 1.00 68.06 82 PRO A CA 1
ATOM 624 C C . PRO A 1 82 ? 16.241 1.420 -24.324 1.00 68.06 82 PRO A C 1
ATOM 626 O O . PRO A 1 82 ? 17.312 0.980 -24.757 1.00 68.06 82 PRO A O 1
ATOM 629 N N . ASP A 1 83 ? 15.754 2.610 -24.699 1.00 66.00 83 ASP A N 1
ATOM 630 C CA . ASP A 1 83 ? 16.298 3.417 -25.801 1.00 66.00 83 ASP A CA 1
ATOM 631 C C . ASP A 1 83 ? 17.170 4.617 -25.353 1.00 66.00 83 ASP A C 1
ATOM 633 O O . ASP A 1 83 ? 17.964 5.132 -26.149 1.00 66.00 83 ASP A O 1
ATOM 637 N N . GLU A 1 84 ? 17.116 5.030 -24.078 1.00 57.38 84 GLU A N 1
ATOM 638 C CA . GLU A 1 84 ? 17.976 6.078 -23.500 1.00 57.38 84 GLU A CA 1
ATOM 639 C C . GLU A 1 84 ? 18.976 5.481 -22.496 1.00 57.38 84 GLU A C 1
ATOM 641 O O . GLU A 1 84 ? 18.636 5.205 -21.353 1.00 57.38 84 GLU A O 1
ATOM 646 N N . SER A 1 85 ? 20.227 5.278 -22.933 1.00 63.09 85 SER A N 1
ATOM 647 C CA . SER A 1 85 ? 21.404 4.860 -22.134 1.00 63.09 85 SER A CA 1
ATOM 648 C C . SER A 1 85 ? 21.297 3.586 -21.266 1.00 63.09 85 SER A C 1
ATOM 650 O O . SER A 1 85 ? 22.338 3.145 -20.775 1.00 63.09 85 SER A O 1
ATOM 652 N N . ASN A 1 86 ? 20.123 2.951 -21.132 1.00 66.62 86 ASN A N 1
ATOM 653 C CA . ASN A 1 86 ? 19.829 1.884 -20.163 1.00 66.62 86 ASN A CA 1
ATOM 654 C C . ASN A 1 86 ? 20.320 2.224 -18.742 1.00 66.62 86 ASN A C 1
ATOM 656 O O . ASN A 1 86 ? 20.770 1.353 -17.993 1.00 66.62 86 ASN A O 1
ATOM 660 N N . GLU A 1 87 ? 20.311 3.508 -18.375 1.00 76.31 87 GLU A N 1
ATOM 661 C CA . GLU A 1 87 ? 20.730 3.928 -17.041 1.00 76.31 87 GLU A CA 1
ATOM 662 C C . GLU A 1 87 ? 19.546 3.832 -16.066 1.00 76.31 87 GLU A C 1
ATOM 664 O O . GLU A 1 87 ? 18.484 4.394 -16.342 1.00 76.31 87 GLU A O 1
ATOM 669 N N . PRO A 1 88 ? 19.707 3.150 -14.916 1.00 77.88 88 PRO A N 1
ATOM 670 C CA . PRO A 1 88 ? 18.642 3.040 -13.930 1.00 77.88 88 PRO A CA 1
ATOM 671 C C . PRO A 1 88 ? 18.321 4.411 -13.326 1.00 77.88 88 PRO A C 1
ATOM 673 O O . PRO A 1 88 ? 19.204 5.134 -12.853 1.00 77.88 88 PRO A O 1
ATOM 676 N N . ARG A 1 89 ? 17.034 4.746 -13.313 1.00 83.31 89 ARG A N 1
ATOM 677 C CA . ARG A 1 89 ? 16.440 5.933 -12.705 1.00 83.31 89 ARG A CA 1
ATOM 678 C C . ARG A 1 89 ? 15.727 5.536 -11.422 1.00 83.31 89 ARG A C 1
ATOM 680 O O . ARG A 1 89 ? 15.034 4.526 -11.372 1.00 83.31 89 ARG A O 1
ATOM 687 N N . ILE A 1 90 ? 15.888 6.358 -10.388 1.00 84.12 90 ILE A N 1
ATOM 688 C CA . ILE A 1 90 ? 15.164 6.216 -9.123 1.00 84.12 90 ILE A CA 1
ATOM 689 C C . ILE A 1 90 ? 14.281 7.440 -8.949 1.00 84.12 90 ILE A C 1
ATOM 691 O O . ILE A 1 90 ? 14.785 8.563 -8.875 1.00 84.12 90 ILE A O 1
ATOM 695 N N . GLU A 1 91 ? 12.976 7.218 -8.842 1.00 84.31 91 GLU A N 1
ATOM 696 C CA . GLU A 1 91 ? 12.000 8.282 -8.639 1.00 84.31 91 GLU A CA 1
ATOM 697 C C . GLU A 1 91 ? 11.089 7.999 -7.455 1.00 84.31 91 GLU A C 1
ATOM 699 O O . GLU A 1 91 ? 10.743 6.852 -7.176 1.00 84.31 91 GLU A O 1
ATOM 704 N N . SER A 1 92 ? 10.694 9.065 -6.763 1.00 84.94 92 SER A N 1
ATOM 705 C CA . SER A 1 92 ? 9.673 9.000 -5.723 1.00 84.94 92 SER A CA 1
ATOM 706 C C . SER A 1 92 ? 8.279 9.065 -6.335 1.00 84.94 92 SER A C 1
ATOM 708 O O . SER A 1 92 ? 8.053 9.782 -7.313 1.00 84.94 92 SER A O 1
ATOM 710 N N . ASP A 1 93 ? 7.337 8.368 -5.711 1.00 83.44 93 ASP A N 1
ATOM 711 C CA . ASP A 1 93 ? 5.932 8.381 -6.106 1.00 83.44 93 ASP A CA 1
ATOM 712 C C . ASP A 1 93 ? 4.999 8.485 -4.878 1.00 83.44 93 ASP A C 1
ATOM 714 O O . ASP A 1 93 ? 5.454 8.662 -3.744 1.00 83.44 93 ASP A O 1
ATOM 718 N N . THR A 1 94 ? 3.689 8.431 -5.103 1.00 84.50 94 THR A N 1
ATOM 719 C CA . THR A 1 94 ? 2.626 8.589 -4.104 1.00 84.50 94 THR A CA 1
ATOM 720 C C . THR A 1 94 ? 2.048 7.229 -3.701 1.00 84.50 94 THR A C 1
ATOM 722 O O . THR A 1 94 ? 2.007 6.301 -4.509 1.00 84.50 94 THR A O 1
ATOM 725 N N . MET A 1 95 ? 1.577 7.107 -2.455 1.00 88.44 95 MET A N 1
ATOM 726 C CA . MET A 1 95 ? 0.768 5.967 -2.004 1.00 88.44 95 MET A CA 1
ATOM 727 C C . MET A 1 95 ? -0.732 6.270 -2.090 1.00 88.44 95 MET A C 1
ATOM 729 O O . MET A 1 95 ? -1.178 7.373 -1.755 1.00 88.44 95 MET A O 1
ATOM 733 N N . ILE A 1 96 ? -1.508 5.264 -2.482 1.00 88.81 96 ILE A N 1
ATOM 734 C CA . ILE A 1 96 ? -2.967 5.290 -2.550 1.00 88.81 96 ILE A CA 1
ATOM 735 C C . ILE A 1 96 ? -3.521 4.304 -1.526 1.00 88.81 96 ILE A C 1
ATOM 737 O O . ILE A 1 96 ? -3.074 3.161 -1.438 1.00 88.81 96 ILE A O 1
ATOM 741 N N . PHE A 1 97 ? -4.498 4.761 -0.750 1.00 91.44 97 PHE A N 1
ATOM 742 C CA . PHE A 1 97 ? -5.187 3.964 0.257 1.00 91.44 97 PHE A CA 1
ATOM 743 C C . PHE A 1 97 ? -6.597 3.675 -0.242 1.00 91.44 97 PHE A C 1
ATOM 745 O O . PHE A 1 97 ? -7.389 4.608 -0.390 1.00 91.44 97 PHE A O 1
ATOM 752 N N . THR A 1 98 ? -6.899 2.403 -0.480 1.00 91.19 98 THR A N 1
ATOM 753 C CA . THR A 1 98 ? -8.257 1.911 -0.732 1.00 91.19 98 THR A CA 1
ATOM 754 C C . THR A 1 98 ? -8.801 1.351 0.571 1.00 91.19 98 THR A C 1
ATOM 756 O O . THR A 1 98 ? -8.155 0.510 1.192 1.00 91.19 98 THR A O 1
ATOM 759 N N . ILE A 1 99 ? -9.953 1.848 1.006 1.00 92.88 99 ILE A N 1
ATOM 760 C CA . ILE A 1 99 ? -10.508 1.594 2.336 1.00 92.88 99 ILE A CA 1
ATOM 761 C C . ILE A 1 99 ? -11.878 0.967 2.147 1.00 92.88 99 ILE A C 1
ATOM 763 O O . ILE A 1 99 ? -12.755 1.612 1.574 1.00 92.88 99 ILE A O 1
ATOM 767 N N . ASN A 1 100 ? -12.048 -0.257 2.633 1.00 94.12 100 ASN A N 1
ATOM 768 C CA . ASN A 1 100 ? -13.306 -0.993 2.567 1.00 94.12 100 ASN A CA 1
ATOM 769 C C . ASN A 1 100 ? -13.769 -1.297 3.988 1.00 94.12 100 ASN A C 1
ATOM 771 O O . ASN A 1 100 ? -13.039 -1.936 4.743 1.00 94.12 100 ASN A O 1
ATOM 775 N N . CYS A 1 101 ? -14.960 -0.834 4.349 1.00 93.38 101 CYS A N 1
ATOM 776 C CA . CYS A 1 101 ? -15.515 -1.009 5.687 1.00 93.38 101 CYS A CA 1
ATOM 777 C C . CYS A 1 101 ? -16.679 -2.004 5.694 1.00 93.38 101 CYS A C 1
ATOM 779 O O . CYS A 1 101 ? -17.402 -2.151 4.706 1.00 93.38 101 CYS A O 1
ATOM 781 N N . ASP A 1 102 ? -16.901 -2.652 6.836 1.00 93.31 102 ASP A N 1
ATOM 782 C CA . ASP A 1 102 ? -17.958 -3.653 7.025 1.00 93.31 102 ASP A CA 1
ATOM 783 C C . ASP A 1 102 ? -19.386 -3.094 6.876 1.00 93.31 102 ASP A C 1
ATOM 785 O O . ASP A 1 102 ? -20.324 -3.844 6.589 1.00 93.31 102 ASP A O 1
ATOM 789 N N . ASP A 1 103 ? -19.583 -1.778 7.021 1.00 88.69 103 ASP A N 1
ATOM 790 C CA . ASP A 1 103 ? -20.854 -1.118 6.687 1.00 88.69 103 ASP A CA 1
ATOM 791 C C . ASP A 1 103 ? -21.112 -0.977 5.177 1.00 88.69 103 ASP A C 1
ATOM 793 O O . ASP A 1 103 ? -22.169 -0.481 4.772 1.00 88.69 103 ASP A O 1
ATOM 797 N N . GLY A 1 104 ? -20.175 -1.438 4.344 1.00 88.94 104 GLY A N 1
ATOM 798 C CA . GLY A 1 104 ? -20.212 -1.343 2.890 1.00 88.94 104 GLY A CA 1
ATOM 799 C C . GLY A 1 104 ? -19.717 -0.003 2.344 1.00 88.94 104 GLY A C 1
ATOM 800 O O . GLY A 1 104 ? -19.889 0.253 1.152 1.00 88.94 104 GLY A O 1
ATOM 801 N N . SER A 1 105 ? -19.146 0.865 3.184 1.00 90.62 105 SER A N 1
ATOM 802 C CA . SER A 1 105 ? -18.510 2.101 2.732 1.00 90.62 105 SER A CA 1
ATOM 803 C C . SER A 1 105 ? -17.167 1.812 2.070 1.00 90.62 105 SER A C 1
ATOM 805 O O . SER A 1 105 ? -16.357 1.040 2.583 1.00 90.62 105 SER A O 1
ATOM 807 N N . GLU A 1 106 ? -16.914 2.495 0.955 1.00 92.94 106 GLU A N 1
ATOM 808 C CA . GLU A 1 106 ? -15.667 2.393 0.199 1.00 92.94 106 GLU A CA 1
ATOM 809 C C . GLU A 1 106 ? -15.078 3.792 -0.022 1.00 92.94 106 GLU A C 1
ATOM 811 O O . GLU A 1 106 ? -15.781 4.726 -0.427 1.00 92.94 106 GLU A O 1
ATOM 816 N N . TYR A 1 107 ? -13.776 3.944 0.227 1.00 90.19 107 TYR A N 1
ATOM 817 C CA . TYR A 1 107 ? -13.051 5.200 0.041 1.00 90.19 107 TYR A CA 1
ATOM 818 C C . TYR A 1 107 ? -11.725 4.981 -0.682 1.00 90.19 107 TYR A C 1
ATOM 820 O O . TYR A 1 107 ? -11.082 3.943 -0.548 1.00 90.19 107 TYR A O 1
ATOM 828 N N . VAL A 1 108 ? -11.271 6.015 -1.391 1.00 89.12 108 VAL A N 1
ATOM 829 C CA . VAL A 1 108 ? -9.925 6.084 -1.968 1.00 89.12 108 VAL A CA 1
ATOM 830 C C . VAL A 1 108 ? -9.285 7.403 -1.546 1.00 89.12 108 VAL A C 1
ATOM 832 O O . VAL A 1 108 ? -9.878 8.468 -1.730 1.00 89.12 108 VAL A O 1
ATOM 835 N N . SER A 1 109 ? -8.083 7.350 -0.971 1.00 87.12 109 SER A N 1
ATOM 836 C CA . SER A 1 109 ? -7.362 8.529 -0.476 1.00 87.12 109 SER A CA 1
ATOM 837 C C . SER A 1 109 ? -5.922 8.573 -0.978 1.00 87.12 109 SER A C 1
ATOM 839 O O . SER A 1 109 ? -5.182 7.594 -0.886 1.00 87.12 109 SER A O 1
ATOM 841 N N . ARG A 1 110 ? -5.505 9.748 -1.465 1.00 84.31 110 ARG A N 1
ATOM 842 C CA . ARG A 1 110 ? -4.110 10.053 -1.814 1.00 84.31 110 ARG A CA 1
ATOM 843 C C . ARG A 1 110 ? -3.453 10.758 -0.634 1.00 84.31 110 ARG A C 1
ATOM 845 O O . ARG A 1 110 ? -3.579 11.974 -0.515 1.00 84.31 110 ARG A O 1
ATOM 852 N N . MET A 1 111 ? -2.798 9.999 0.245 1.00 73.75 111 MET A N 1
ATOM 853 C CA . MET A 1 111 ? -2.032 10.519 1.396 1.00 73.75 111 MET A CA 1
ATOM 854 C C . MET A 1 111 ? -2.775 11.560 2.271 1.00 73.75 111 MET A C 1
ATOM 856 O O . MET A 1 111 ? -2.147 12.421 2.887 1.00 73.75 111 MET A O 1
ATOM 860 N N . GLY A 1 112 ? -4.111 11.511 2.331 1.00 73.56 112 GLY A N 1
ATOM 861 C CA . GLY A 1 112 ? -4.897 12.351 3.237 1.00 73.56 112 GLY A CA 1
ATOM 862 C C . GLY A 1 112 ? -4.794 11.842 4.674 1.00 73.56 112 GLY A C 1
ATOM 863 O O . GLY A 1 112 ? -4.886 10.641 4.896 1.00 73.56 112 GLY A O 1
ATOM 864 N N . SER A 1 113 ? -4.607 12.740 5.642 1.00 83.25 113 SER A N 1
ATOM 865 C CA . SER A 1 113 ? -4.560 12.404 7.070 1.00 83.25 113 SER A CA 1
ATOM 866 C C . SER A 1 113 ? -5.497 13.331 7.866 1.00 83.25 113 SER A C 1
ATOM 868 O O . SER A 1 113 ? -5.442 14.549 7.651 1.00 83.25 113 SER A O 1
ATOM 870 N N . PRO A 1 114 ? -6.356 12.807 8.765 1.00 88.62 114 PRO A N 1
ATOM 871 C CA . PRO A 1 114 ? -6.656 11.383 8.941 1.00 88.62 114 PRO A CA 1
ATOM 872 C C . PRO A 1 114 ? -7.268 10.769 7.675 1.00 88.62 114 PRO A C 1
ATOM 874 O O . PRO A 1 114 ? -7.859 11.475 6.850 1.00 88.62 11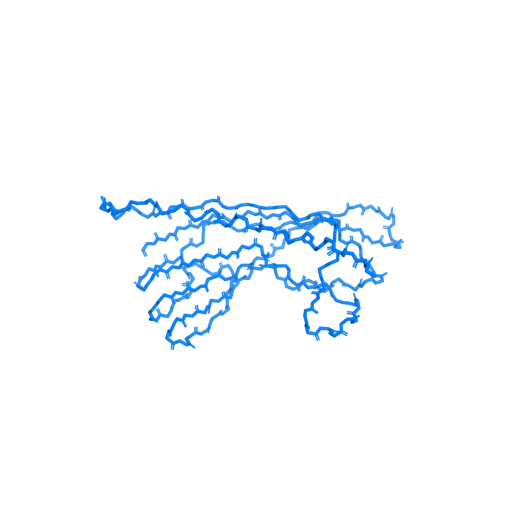4 PRO A O 1
ATOM 877 N N . LEU A 1 115 ? -7.120 9.455 7.522 1.00 91.12 115 LEU A N 1
ATOM 878 C CA . LEU A 1 115 ? -7.789 8.728 6.451 1.00 91.12 115 LEU A CA 1
ATOM 879 C C . LEU A 1 115 ? -9.307 8.694 6.702 1.00 91.12 115 LEU A C 1
ATOM 881 O O . LEU A 1 115 ? -9.739 8.692 7.858 1.00 91.12 115 LEU A O 1
ATOM 885 N N . PRO A 1 116 ? -10.132 8.675 5.638 1.00 87.56 116 PRO A N 1
ATOM 886 C CA . PRO A 1 116 ? -11.561 8.423 5.771 1.00 87.56 116 PRO A CA 1
ATOM 887 C C . PRO A 1 116 ? -11.834 7.115 6.524 1.00 87.56 116 PRO A C 1
ATOM 889 O O . PRO A 1 116 ? -11.075 6.154 6.405 1.00 87.56 116 PRO A O 1
ATOM 892 N N . SER A 1 117 ? -12.935 7.076 7.267 1.00 83.25 117 SER A N 1
ATOM 893 C CA . SER A 1 117 ? -13.423 5.873 7.936 1.00 83.25 117 SER A CA 1
ATOM 894 C C . SER A 1 117 ? -14.941 5.769 7.808 1.00 83.25 117 SER A C 1
ATOM 896 O O . SER A 1 117 ? -15.638 6.783 7.673 1.00 83.25 117 SER A O 1
ATOM 898 N N . GLY A 1 118 ? -15.429 4.529 7.803 1.00 81.62 118 GLY A N 1
ATOM 899 C CA . GLY A 1 118 ? -16.847 4.191 7.887 1.00 81.62 118 GLY A CA 1
ATOM 900 C C . GLY A 1 118 ? -17.280 3.921 9.328 1.00 81.62 118 GLY A C 1
ATOM 901 O O . GLY A 1 118 ? -16.546 4.174 10.282 1.00 81.62 118 GLY A O 1
ATOM 902 N N . SER A 1 119 ? -18.497 3.411 9.475 1.00 82.94 119 SER A N 1
ATOM 903 C CA . SER A 1 119 ? -18.950 2.735 10.690 1.00 82.94 119 SER A CA 1
ATOM 904 C C . SER A 1 119 ? -18.640 1.241 10.581 1.00 82.94 119 SER A C 1
ATOM 906 O O . SER A 1 119 ? -18.946 0.616 9.575 1.00 82.94 119 SER A O 1
ATOM 908 N N . GLY A 1 120 ? -18.033 0.642 11.596 1.00 86.44 120 GLY A N 1
ATOM 909 C CA . GLY A 1 120 ? -17.538 -0.734 11.524 1.00 86.44 120 GLY A CA 1
ATOM 910 C C . GLY A 1 120 ? -16.036 -0.828 11.255 1.00 86.44 120 GLY A C 1
ATOM 911 O O . GLY A 1 120 ? -15.352 0.174 11.060 1.00 86.44 120 GLY A O 1
ATOM 912 N N . GLU A 1 121 ? -15.526 -2.057 11.291 1.00 93.50 121 GLU A N 1
ATOM 913 C CA . GLU A 1 121 ? -14.127 -2.357 10.979 1.00 93.50 121 GLU A CA 1
ATOM 914 C C . GLU A 1 121 ? -13.829 -2.012 9.513 1.00 93.50 121 GLU A C 1
ATOM 916 O O . GLU A 1 121 ? -14.663 -2.244 8.634 1.00 93.50 121 GLU A O 1
ATOM 921 N N . CYS A 1 122 ? -12.652 -1.437 9.256 1.00 94.69 122 CYS A N 1
ATOM 922 C CA . CYS A 1 122 ? -12.208 -1.052 7.920 1.00 94.69 122 CYS A CA 1
ATOM 923 C C . CYS A 1 122 ? -10.865 -1.707 7.576 1.00 94.69 122 CYS A C 1
ATOM 925 O O . CYS A 1 122 ? -9.899 -1.612 8.336 1.00 94.69 122 CYS A O 1
ATOM 927 N N . GLU A 1 123 ? -10.783 -2.317 6.396 1.00 95.31 123 GLU A N 1
ATOM 928 C CA . GLU A 1 123 ? -9.544 -2.803 5.792 1.00 95.31 123 GLU A CA 1
ATOM 929 C C . GLU A 1 123 ? -8.937 -1.718 4.894 1.00 95.31 123 GLU A C 1
ATOM 931 O O . GLU A 1 123 ? -9.598 -1.162 4.015 1.00 95.31 123 GLU A O 1
ATOM 936 N N . TYR A 1 124 ? -7.655 -1.434 5.104 1.00 93.06 124 TYR A N 1
ATOM 937 C CA . TYR A 1 124 ? -6.864 -0.455 4.372 1.00 93.06 124 TYR A CA 1
ATOM 938 C C . TYR A 1 124 ? -5.881 -1.193 3.471 1.00 93.06 124 TYR A C 1
ATOM 940 O O . TYR A 1 124 ? -4.917 -1.788 3.948 1.00 93.06 124 TYR A O 1
ATOM 948 N N . THR A 1 125 ? -6.096 -1.124 2.162 1.00 91.75 125 THR A N 1
ATOM 949 C CA . THR A 1 125 ? -5.171 -1.640 1.151 1.00 91.75 125 THR A CA 1
ATOM 950 C C . THR A 1 125 ? -4.320 -0.496 0.614 1.00 91.75 125 THR A C 1
ATOM 952 O O . THR A 1 125 ? -4.830 0.450 0.011 1.00 91.75 125 THR A O 1
ATOM 955 N N . VAL A 1 126 ? -3.011 -0.578 0.845 1.00 90.25 126 VAL A N 1
ATOM 956 C CA . VAL A 1 126 ? -2.029 0.429 0.441 1.00 90.25 126 VAL A CA 1
ATOM 957 C C . VAL A 1 126 ? -1.367 -0.000 -0.852 1.00 90.25 126 VAL A C 1
ATOM 959 O O . VAL A 1 126 ? -0.838 -1.104 -0.983 1.00 90.25 126 VAL A O 1
ATOM 962 N N . THR A 1 127 ? -1.368 0.914 -1.802 1.00 85.75 127 THR A N 1
ATOM 963 C CA . THR A 1 127 ? -0.865 0.718 -3.153 1.00 85.75 127 THR A CA 1
ATO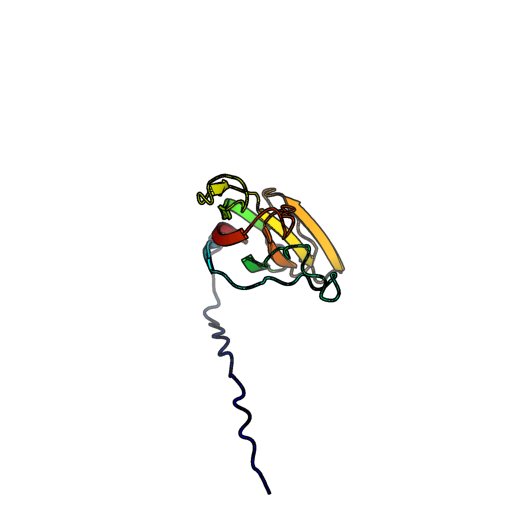M 964 C C . THR A 1 127 ? 0.009 1.898 -3.571 1.00 85.75 127 THR A C 1
ATOM 966 O O . THR A 1 127 ? 0.025 2.935 -2.908 1.00 85.75 127 THR A O 1
ATOM 969 N N . ASN A 1 128 ? 0.769 1.753 -4.652 1.00 80.94 128 ASN A N 1
ATOM 970 C CA . ASN A 1 128 ? 1.434 2.881 -5.305 1.00 80.94 128 ASN A CA 1
ATOM 971 C C . ASN A 1 128 ? 0.468 3.574 -6.291 1.00 80.94 128 ASN A C 1
ATOM 973 O O . ASN A 1 128 ? -0.402 2.919 -6.849 1.00 80.94 128 ASN A O 1
ATOM 977 N N . ASP A 1 129 ? 0.583 4.890 -6.487 1.00 73.56 129 ASP A N 1
ATOM 978 C CA . ASP A 1 129 ? -0.154 5.602 -7.537 1.00 73.56 129 ASP A CA 1
ATOM 979 C C . ASP A 1 129 ? 0.137 4.977 -8.900 1.00 73.56 129 ASP A C 1
ATOM 981 O O . ASP A 1 129 ? 1.270 4.591 -9.189 1.00 73.56 129 ASP A O 1
ATOM 985 N N . GLU A 1 130 ? -0.907 4.841 -9.710 1.00 63.62 130 GLU A N 1
ATOM 986 C CA . GLU A 1 130 ? -0.825 4.168 -10.998 1.00 63.62 130 GLU A CA 1
ATOM 987 C C . GLU A 1 130 ? 0.067 4.974 -11.941 1.00 63.62 130 GLU A C 1
ATOM 989 O O . GLU A 1 130 ? -0.362 5.941 -12.580 1.00 63.62 130 GLU A O 1
ATOM 994 N N . ARG A 1 131 ? 1.337 4.579 -12.029 1.00 61.59 131 ARG A N 1
ATOM 995 C CA . ARG A 1 131 ? 2.229 5.094 -13.053 1.00 61.59 131 ARG A CA 1
ATOM 996 C C . ARG A 1 131 ? 2.193 4.169 -14.256 1.00 61.59 131 ARG A C 1
ATOM 998 O O . ARG A 1 131 ? 2.546 2.995 -14.189 1.00 61.59 131 ARG A O 1
ATOM 1005 N N . TRP A 1 132 ? 1.771 4.746 -15.370 1.00 58.47 132 TRP A N 1
ATOM 1006 C CA . TRP A 1 132 ? 1.688 4.075 -16.654 1.00 58.47 132 TRP A CA 1
ATOM 1007 C C . TRP A 1 132 ? 3.094 3.940 -17.236 1.00 58.47 132 TRP A C 1
ATOM 1009 O O . TRP A 1 132 ? 3.596 4.853 -17.888 1.00 58.47 132 TRP A O 1
ATOM 1019 N N . PHE A 1 133 ? 3.735 2.810 -16.963 1.00 61.44 133 PHE A N 1
ATOM 1020 C CA . PHE A 1 133 ? 4.921 2.369 -17.685 1.00 61.44 133 PHE A CA 1
ATOM 1021 C C . PHE A 1 133 ? 4.443 1.526 -18.872 1.00 61.44 133 PHE A C 1
ATOM 1023 O O . PHE A 1 133 ? 3.828 0.481 -18.676 1.00 61.44 133 PHE A O 1
ATOM 1030 N N . LEU A 1 134 ? 4.655 1.990 -20.102 1.00 58.84 134 LEU A N 1
ATOM 1031 C CA . LEU A 1 134 ? 4.413 1.155 -21.281 1.00 58.84 134 LEU A CA 1
ATOM 1032 C C . LEU A 1 134 ? 5.527 0.096 -21.341 1.00 58.84 134 LEU A C 1
ATOM 1034 O O . LEU A 1 134 ? 6.695 0.455 -21.209 1.00 58.84 134 LEU A O 1
ATOM 1038 N N . GLU A 1 135 ? 5.176 -1.187 -21.501 1.00 56.50 135 GLU A N 1
ATOM 1039 C CA . GLU A 1 135 ? 6.123 -2.328 -21.460 1.00 56.50 135 GLU A CA 1
ATOM 1040 C C . GLU A 1 135 ? 7.288 -2.175 -22.458 1.00 56.50 135 GLU A C 1
ATOM 1042 O O . GLU A 1 135 ? 8.405 -2.607 -22.181 1.00 56.50 135 GLU A O 1
ATOM 1047 N N . ASP A 1 136 ? 7.049 -1.516 -23.595 1.00 60.03 136 ASP A N 1
ATOM 1048 C CA . ASP A 1 136 ? 8.068 -1.273 -24.624 1.00 60.03 136 ASP A CA 1
ATOM 1049 C C . ASP A 1 136 ? 8.997 -0.083 -24.309 1.00 60.03 136 ASP A C 1
ATOM 1051 O O . ASP A 1 136 ? 10.042 0.057 -24.945 1.00 60.03 136 ASP A O 1
ATOM 1055 N N . ASP A 1 137 ? 8.648 0.750 -23.324 1.00 65.75 137 ASP A N 1
ATOM 1056 C CA . ASP A 1 137 ? 9.352 2.000 -23.018 1.00 65.75 137 ASP A CA 1
ATOM 1057 C C . ASP A 1 137 ? 10.091 1.959 -21.668 1.00 65.75 137 ASP A C 1
ATOM 1059 O O . ASP A 1 137 ? 10.947 2.809 -21.425 1.00 65.75 137 ASP A O 1
ATOM 1063 N N . TYR A 1 138 ? 9.797 0.998 -20.778 1.00 72.44 138 TYR A N 1
ATOM 1064 C CA . TYR A 1 138 ? 10.354 0.979 -19.419 1.00 72.44 138 TYR A CA 1
ATOM 1065 C C . TYR A 1 138 ? 10.514 -0.434 -18.831 1.00 72.44 138 TYR A C 1
ATOM 1067 O O . TYR A 1 138 ? 9.613 -1.258 -18.919 1.00 72.44 138 TYR A O 1
ATOM 1075 N N . GLU A 1 139 ? 11.617 -0.690 -18.124 1.00 75.12 139 GLU A N 1
ATOM 1076 C CA . GLU A 1 139 ? 11.842 -1.892 -17.310 1.00 75.12 139 GLU A CA 1
ATOM 1077 C C . GLU A 1 139 ? 11.883 -1.518 -15.821 1.00 75.12 139 GLU A C 1
ATOM 1079 O O . GLU A 1 139 ? 12.782 -0.807 -15.376 1.00 75.12 139 GLU A O 1
ATOM 1084 N N . VAL A 1 140 ? 10.915 -1.990 -15.026 1.00 77.94 140 VAL A N 1
ATOM 1085 C CA . VAL A 1 140 ? 10.900 -1.777 -13.567 1.00 77.94 140 VAL A CA 1
ATOM 1086 C C . VAL A 1 140 ? 11.746 -2.843 -12.870 1.00 77.94 140 VAL A C 1
ATOM 1088 O O . VAL A 1 140 ? 11.401 -4.024 -12.863 1.00 77.94 140 VAL A O 1
ATOM 1091 N N . HIS A 1 141 ? 12.819 -2.414 -12.208 1.00 79.69 141 HIS A N 1
ATOM 1092 C CA . HIS A 1 141 ? 13.744 -3.287 -11.482 1.00 79.69 141 HIS A CA 1
ATOM 1093 C C . HIS A 1 141 ? 13.288 -3.558 -10.046 1.00 79.69 141 HIS A C 1
ATOM 1095 O O . HIS A 1 141 ? 13.396 -4.671 -9.522 1.00 79.69 141 HIS A O 1
ATOM 1101 N N . SER A 1 142 ? 12.800 -2.525 -9.356 1.00 82.31 142 SER A N 1
ATOM 1102 C CA . SER A 1 142 ? 12.354 -2.683 -7.973 1.00 82.31 142 SER A CA 1
ATOM 1103 C C . SER A 1 142 ? 11.463 -1.553 -7.490 1.00 82.31 142 SER A C 1
ATOM 1105 O O . S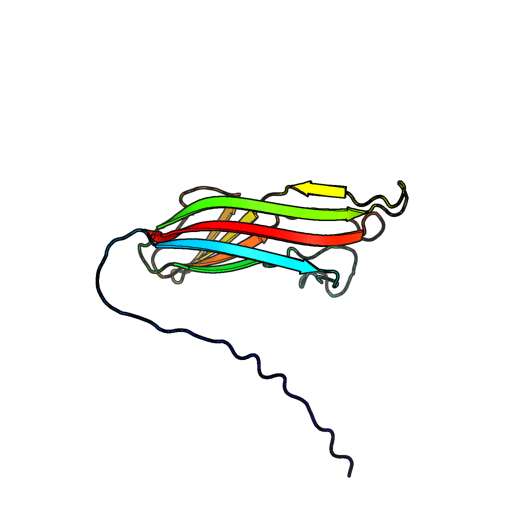ER A 1 142 ? 11.641 -0.405 -7.895 1.00 82.31 142 SER A O 1
ATOM 1107 N N . VAL A 1 143 ? 10.611 -1.862 -6.516 1.00 83.69 143 VAL A N 1
ATOM 1108 C CA . VAL A 1 143 ? 9.846 -0.877 -5.745 1.00 83.69 143 VAL A CA 1
ATOM 1109 C C . VAL A 1 143 ? 10.240 -0.995 -4.277 1.00 83.69 143 VAL A C 1
ATOM 1111 O O . VAL A 1 143 ? 10.158 -2.078 -3.696 1.00 83.69 143 VAL A O 1
ATOM 1114 N N . SER A 1 144 ? 10.669 0.108 -3.668 1.00 89.25 144 SER A N 1
ATOM 1115 C CA . SER A 1 144 ? 10.872 0.216 -2.222 1.00 89.25 144 SER A CA 1
ATOM 1116 C C . SER A 1 144 ? 9.820 1.131 -1.617 1.00 89.25 144 SER A C 1
ATOM 1118 O O . SER A 1 144 ? 9.405 2.112 -2.234 1.00 89.25 144 SER A O 1
ATOM 1120 N N . TRP A 1 145 ? 9.370 0.820 -0.407 1.00 91.50 145 TRP A N 1
ATOM 1121 C CA . TRP A 1 145 ? 8.366 1.636 0.259 1.00 91.50 145 TRP A CA 1
ATOM 1122 C C . TRP A 1 145 ? 8.529 1.644 1.777 1.00 91.50 145 TRP A C 1
ATOM 1124 O O . TRP A 1 145 ? 9.056 0.701 2.369 1.00 91.50 145 TRP A O 1
ATOM 1134 N N . SER A 1 146 ? 8.067 2.727 2.397 1.00 93.50 146 SER A N 1
ATOM 1135 C CA . SER A 1 146 ? 7.961 2.881 3.846 1.00 93.50 146 SER A CA 1
ATOM 1136 C C . SER A 1 146 ? 6.702 3.660 4.208 1.00 93.50 146 SER A C 1
ATOM 1138 O O . SER A 1 146 ? 6.427 4.700 3.603 1.00 93.50 146 SER A O 1
ATOM 1140 N N . LEU A 1 147 ? 5.984 3.189 5.218 1.00 93.62 147 LEU A N 1
ATOM 1141 C CA . LEU A 1 147 ? 4.764 3.776 5.746 1.00 93.62 147 LEU A CA 1
ATOM 1142 C C . LEU A 1 147 ? 4.879 3.872 7.269 1.00 93.62 147 LEU A C 1
ATOM 1144 O O . LEU A 1 147 ? 5.169 2.894 7.951 1.00 93.62 147 LEU A O 1
ATOM 1148 N N . THR A 1 148 ? 4.637 5.058 7.809 1.00 94.06 148 THR A N 1
ATOM 1149 C CA . THR A 1 148 ? 4.481 5.298 9.241 1.00 94.06 148 THR A CA 1
ATOM 1150 C C . THR A 1 148 ? 3.097 5.875 9.479 1.00 94.06 148 THR A C 1
ATOM 1152 O O . THR A 1 148 ? 2.715 6.864 8.845 1.00 94.06 148 THR A O 1
ATOM 1155 N N . TYR A 1 149 ? 2.342 5.232 10.361 1.00 94.06 149 TYR A N 1
ATOM 1156 C CA . TYR A 1 149 ? 0.972 5.609 10.679 1.00 94.06 149 TYR A CA 1
ATOM 1157 C C . TYR A 1 149 ? 0.657 5.322 12.143 1.00 94.06 149 TYR A C 1
ATOM 1159 O O . TYR A 1 149 ? 1.306 4.482 12.765 1.00 94.06 149 TYR A O 1
ATOM 1167 N N . SER A 1 150 ? -0.351 5.997 12.680 1.00 93.69 150 SER A N 1
ATOM 1168 C CA . SER A 1 150 ? -0.915 5.697 13.991 1.00 93.69 150 SER A CA 1
ATOM 1169 C C . SER A 1 150 ? -2.399 5.364 13.895 1.00 93.69 150 SER A C 1
ATOM 1171 O O . SER A 1 150 ? -3.081 5.778 12.951 1.00 93.69 150 SER A O 1
ATOM 1173 N N . ILE A 1 151 ? -2.880 4.591 14.867 1.00 92.50 151 ILE A N 1
ATOM 1174 C CA . ILE A 1 151 ? -4.298 4.292 15.066 1.00 92.50 151 ILE A CA 1
ATOM 1175 C C . ILE A 1 151 ? -4.705 4.814 16.450 1.00 92.50 151 ILE A C 1
ATOM 1177 O O . ILE A 1 151 ? -4.030 4.505 17.438 1.00 92.50 151 ILE A O 1
ATOM 1181 N N . GLU A 1 152 ? -5.765 5.630 16.492 1.00 90.31 152 GLU A N 1
ATOM 1182 C CA . GLU A 1 152 ? -6.337 6.255 17.704 1.00 90.31 152 GLU A CA 1
ATOM 1183 C C . GLU A 1 152 ? -7.852 6.079 17.816 1.00 90.31 152 GLU A C 1
ATOM 1185 O O . GLU A 1 152 ? -8.535 6.182 16.769 1.00 90.31 152 GLU A O 1
#

Secondary structure (DSSP, 8-state):
--------------------------EEEEEEEEEES---B-GGGTT-TTBB---EEEEEEE-TT--EEEEEEEEEEEEE-TTTTT--EEEEE-EEEEEEETTS-EEEEES-SSPP--SS-EEEEEEE-----BTTT-EEEEEEEEEEEEE-